Protein AF-A0A346YSG0-F1 (afdb_monomer_lite)

Foldseek 3Di:
DDWDWDADPVRDTQDTDPDDDDPCNVVVSVCPDPVNVVVVD

Structure (mmCIF, N/CA/C/O backbone):
data_AF-A0A346YSG0-F1
#
_entry.id   AF-A0A346YSG0-F1
#
loop_
_atom_site.group_PDB
_atom_site.id
_atom_site.type_symbol
_atom_site.label_atom_id
_atom_site.label_alt_id
_atom_site.label_comp_id
_atom_site.label_asym_id
_atom_site.label_entity_id
_atom_site.label_seq_id
_atom_site.pdbx_PDB_ins_code
_atom_site.Cartn_x
_atom_site.Cartn_y
_atom_site.Cartn_z
_atom_site.occupancy
_atom_site.B_iso_or_equiv
_atom_site.auth_seq_id
_atom_site.auth_comp_id
_atom_site.auth_asym_id
_atom_site.auth_atom_id
_atom_site.pdbx_PDB_model_num
ATOM 1 N N . MET A 1 1 ? 11.648 5.089 -17.132 1.00 76.81 1 MET A N 1
ATOM 2 C CA . MET A 1 1 ? 11.619 4.419 -15.816 1.00 76.81 1 MET A CA 1
ATOM 3 C C . MET A 1 1 ? 10.615 5.167 -14.963 1.00 76.81 1 MET A C 1
ATOM 5 O O . MET A 1 1 ? 10.662 6.391 -14.967 1.00 76.81 1 MET A O 1
ATOM 9 N N . ILE A 1 2 ? 9.670 4.470 -14.339 1.00 87.56 2 ILE A N 1
ATOM 10 C CA . ILE A 1 2 ? 8.677 5.096 -13.458 1.00 87.56 2 ILE A CA 1
ATOM 11 C C . ILE A 1 2 ? 9.103 4.916 -12.005 1.00 87.56 2 ILE A C 1
ATOM 13 O O . ILE A 1 2 ? 9.846 3.994 -11.687 1.00 87.56 2 ILE A O 1
ATOM 17 N N . HIS A 1 3 ? 8.647 5.808 -11.135 1.00 93.75 3 HIS A N 1
ATOM 18 C CA . HIS A 1 3 ? 8.851 5.709 -9.697 1.00 93.75 3 HIS A CA 1
ATOM 19 C C . HIS A 1 3 ? 7.516 5.985 -9.018 1.00 93.75 3 HIS A C 1
ATOM 21 O O . HIS A 1 3 ? 6.974 7.081 -9.147 1.00 93.75 3 HIS A O 1
ATOM 27 N N . ALA A 1 4 ? 6.992 4.992 -8.307 1.00 93.69 4 ALA A N 1
ATOM 28 C CA . ALA A 1 4 ? 5.742 5.100 -7.574 1.00 93.69 4 ALA A CA 1
ATOM 29 C C . ALA A 1 4 ? 5.997 4.915 -6.078 1.00 93.69 4 ALA A C 1
ATOM 31 O O . ALA A 1 4 ? 6.727 4.008 -5.664 1.00 93.69 4 ALA A O 1
ATOM 32 N N . VAL A 1 5 ? 5.381 5.776 -5.269 1.00 95.31 5 VAL A N 1
ATOM 33 C CA . VAL A 1 5 ? 5.391 5.677 -3.808 1.00 95.31 5 VAL A CA 1
ATOM 34 C C . VAL A 1 5 ? 3.965 5.843 -3.303 1.00 95.31 5 VAL A C 1
ATOM 36 O O . VAL A 1 5 ? 3.336 6.866 -3.561 1.00 95.31 5 VAL A O 1
ATOM 39 N N . LEU A 1 6 ? 3.468 4.851 -2.566 1.00 94.31 6 LEU A N 1
ATOM 40 C CA . LEU A 1 6 ? 2.221 4.963 -1.815 1.00 94.31 6 LEU A CA 1
ATOM 41 C C . LEU A 1 6 ? 2.555 5.371 -0.382 1.00 94.31 6 LEU A C 1
ATOM 43 O O . LEU A 1 6 ? 3.273 4.651 0.317 1.00 94.31 6 LEU A O 1
ATOM 47 N N . VAL A 1 7 ? 2.024 6.510 0.056 1.00 94.44 7 VAL A N 1
ATOM 48 C CA . VAL A 1 7 ? 2.228 7.049 1.406 1.00 94.44 7 VAL A CA 1
ATOM 49 C C . VAL A 1 7 ? 0.903 7.007 2.157 1.00 94.44 7 VAL A C 1
ATOM 51 O O . VAL A 1 7 ? -0.122 7.455 1.649 1.00 94.44 7 VAL A O 1
ATOM 54 N N . GLY A 1 8 ? 0.914 6.433 3.358 1.00 91.62 8 GLY A N 1
ATOM 55 C CA . GLY A 1 8 ? -0.252 6.401 4.233 1.00 91.62 8 GLY A CA 1
ATOM 56 C C . GLY A 1 8 ? -0.523 7.753 4.890 1.00 91.62 8 GLY A C 1
ATOM 57 O O . GLY A 1 8 ? 0.341 8.626 4.945 1.00 91.62 8 GLY A O 1
ATOM 58 N N . LYS A 1 9 ? -1.720 7.910 5.467 1.00 87.38 9 LYS A N 1
ATOM 59 C CA . LYS A 1 9 ? -2.089 9.096 6.264 1.00 87.38 9 LYS A CA 1
ATOM 60 C C . LYS A 1 9 ? -1.131 9.351 7.439 1.00 87.38 9 LYS A C 1
ATOM 62 O O . LYS A 1 9 ? -0.964 10.489 7.857 1.00 87.38 9 LYS A O 1
ATOM 67 N N . ASP A 1 10 ? -0.508 8.297 7.958 1.00 90.06 10 ASP A N 1
ATOM 68 C CA . ASP A 1 10 ? 0.514 8.336 9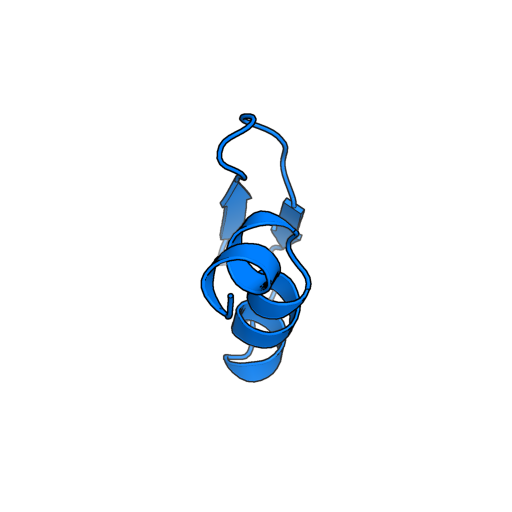.010 1.00 90.06 10 ASP A CA 1
ATOM 69 C C . ASP A 1 10 ? 1.890 8.825 8.519 1.00 90.06 10 ASP A C 1
ATOM 71 O O . ASP A 1 10 ? 2.830 8.902 9.304 1.00 90.06 10 ASP A O 1
ATOM 75 N N . GLY A 1 11 ? 2.032 9.128 7.224 1.00 92.81 11 GLY A N 1
ATOM 76 C CA . GLY A 1 11 ? 3.306 9.468 6.590 1.00 92.81 11 GLY A CA 1
ATOM 77 C C . GLY A 1 11 ? 4.192 8.252 6.300 1.00 92.81 11 GLY A C 1
ATOM 78 O O . GLY A 1 11 ? 5.274 8.401 5.735 1.00 92.81 11 GLY A O 1
ATOM 79 N N . GLY A 1 12 ? 3.750 7.039 6.647 1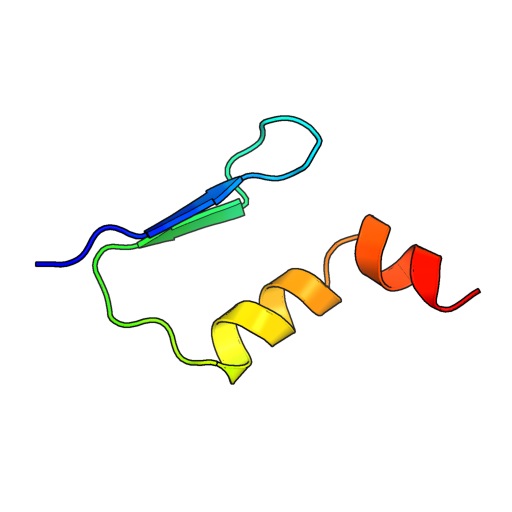.00 95.19 12 GLY A N 1
ATOM 80 C CA . GLY A 1 12 ? 4.501 5.812 6.412 1.00 95.19 12 GLY A CA 1
ATOM 81 C C . GLY A 1 12 ? 4.433 5.364 4.952 1.00 95.19 12 GLY A C 1
ATOM 82 O O . GLY A 1 12 ? 3.359 5.336 4.349 1.00 95.19 12 GLY A O 1
ATOM 83 N N . ILE A 1 13 ? 5.569 4.944 4.392 1.00 95.88 13 ILE A N 1
ATOM 84 C CA . ILE A 1 13 ? 5.636 4.358 3.045 1.00 95.88 13 ILE A CA 1
ATOM 85 C C . ILE A 1 13 ? 5.005 2.959 3.075 1.00 95.88 13 ILE A C 1
ATOM 87 O O . ILE A 1 13 ? 5.426 2.104 3.851 1.00 95.88 13 ILE A O 1
ATOM 91 N N . LYS A 1 14 ? 3.995 2.725 2.231 1.00 94.19 14 LYS A N 1
ATOM 92 C CA . LYS A 1 14 ? 3.274 1.442 2.107 1.00 94.19 14 LYS A CA 1
ATOM 93 C C . LYS A 1 14 ? 3.704 0.643 0.878 1.00 94.19 14 LYS A C 1
ATOM 95 O O . LYS A 1 14 ? 3.636 -0.579 0.886 1.00 94.19 14 LYS A O 1
ATOM 100 N N . LEU A 1 15 ? 4.172 1.337 -0.158 1.00 94.81 15 LEU A N 1
ATOM 101 C CA . LEU A 1 15 ? 4.750 0.751 -1.363 1.00 94.81 15 LEU A CA 1
ATOM 102 C C . LEU A 1 15 ? 5.781 1.715 -1.942 1.00 94.81 15 LEU A C 1
ATOM 104 O O . LEU A 1 15 ? 5.546 2.922 -1.981 1.00 94.81 15 LEU A O 1
ATOM 108 N N . LYS A 1 16 ? 6.895 1.176 -2.430 1.00 95.88 16 LYS A N 1
ATOM 109 C CA . LYS A 1 16 ? 7.849 1.887 -3.279 1.00 95.88 16 LYS A CA 1
ATOM 110 C C . LYS A 1 16 ? 8.280 0.937 -4.385 1.00 95.88 16 LYS A C 1
ATOM 112 O O . LYS A 1 16 ? 8.804 -0.129 -4.081 1.00 95.88 16 LYS A O 1
ATOM 117 N N . THR A 1 17 ? 8.049 1.303 -5.640 1.00 94.88 17 THR A N 1
ATOM 118 C CA . THR A 1 17 ? 8.399 0.454 -6.785 1.00 94.88 17 THR A CA 1
ATOM 119 C C . THR A 1 17 ? 8.835 1.281 -7.991 1.00 94.88 17 THR A C 1
ATOM 121 O O . THR A 1 17 ? 8.461 2.449 -8.133 1.00 94.88 17 THR A O 1
ATOM 124 N N . THR A 1 18 ? 9.660 0.668 -8.835 1.00 96.31 18 THR A N 1
ATOM 125 C CA . THR A 1 18 ? 10.039 1.171 -10.162 1.00 96.31 18 THR A CA 1
ATOM 126 C C . THR A 1 18 ? 9.354 0.422 -11.302 1.00 96.31 18 THR A C 1
ATOM 128 O O . THR A 1 18 ? 9.526 0.783 -12.469 1.00 96.31 18 THR A O 1
ATOM 131 N N . ASP A 1 19 ? 8.580 -0.605 -10.959 1.00 93.44 19 ASP A N 1
ATOM 132 C CA 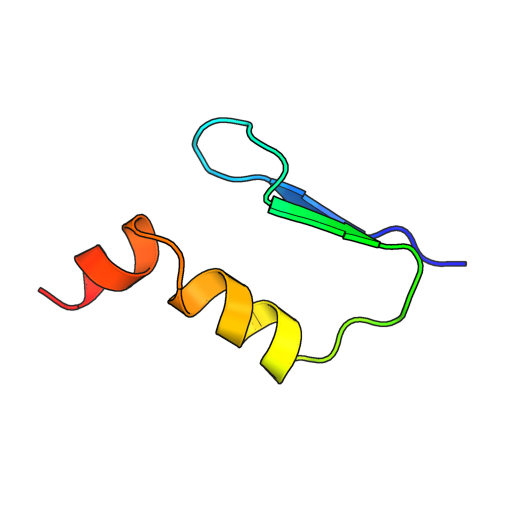. ASP A 1 19 ? 7.845 -1.447 -11.893 1.00 93.44 19 ASP A CA 1
ATOM 133 C C . ASP A 1 19 ? 6.442 -0.890 -12.146 1.00 93.44 19 ASP A C 1
ATOM 135 O O . ASP A 1 19 ? 5.897 -0.118 -11.348 1.00 93.44 19 ASP A O 1
ATOM 139 N N . VAL A 1 20 ? 5.846 -1.291 -13.272 1.00 90.81 20 VAL A N 1
ATOM 140 C CA . VAL A 1 20 ? 4.446 -0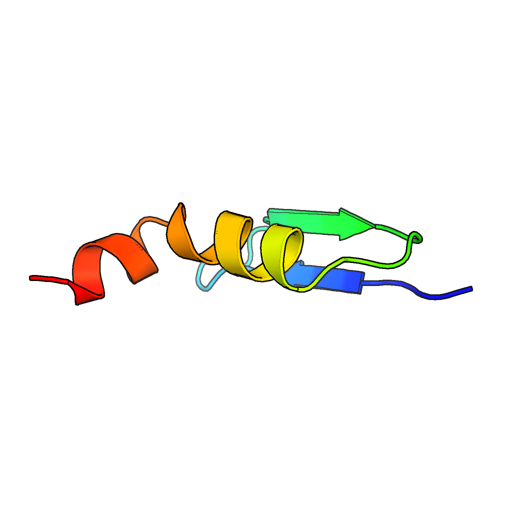.975 -13.581 1.00 90.81 20 VAL A CA 1
ATOM 141 C C . VAL A 1 20 ? 3.554 -1.661 -12.559 1.00 90.81 20 VAL A C 1
ATOM 143 O O . VAL A 1 20 ? 3.610 -2.876 -12.394 1.00 90.81 20 VAL A O 1
ATOM 146 N N . LEU A 1 21 ? 2.732 -0.865 -11.879 1.00 91.31 21 LEU A N 1
ATOM 147 C CA . LEU A 1 21 ? 1.791 -1.352 -10.884 1.00 91.31 21 LEU A CA 1
ATOM 148 C C . LEU A 1 21 ? 0.432 -1.595 -11.542 1.00 91.31 21 LEU A C 1
ATOM 150 O O . LEU A 1 21 ? -0.135 -0.680 -12.142 1.00 91.31 21 LEU A O 1
ATOM 154 N N . GL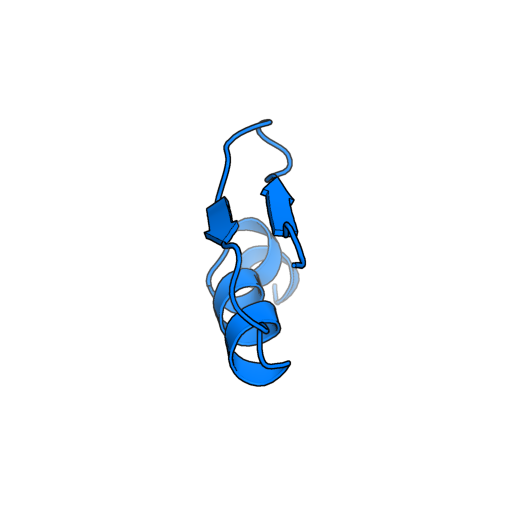Y A 1 22 ? -0.081 -2.818 -11.427 1.00 93.06 22 GLY A N 1
A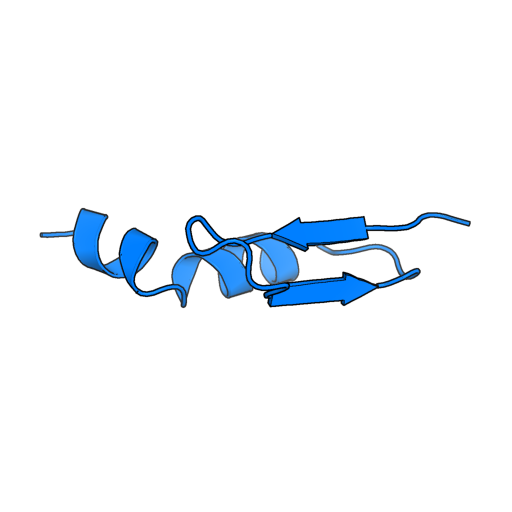TOM 155 C CA . GLY A 1 22 ? -1.421 -3.154 -11.890 1.00 93.06 22 GLY A CA 1
ATOM 156 C C . GLY A 1 22 ? -2.504 -2.544 -11.001 1.00 93.06 22 GLY A C 1
ATOM 157 O O . GLY A 1 22 ? -2.303 -2.327 -9.804 1.00 93.06 22 GLY A O 1
ATOM 158 N N . GLU A 1 23 ? -3.682 -2.305 -11.576 1.00 94.19 23 GLU A N 1
ATOM 159 C CA . GLU A 1 23 ? -4.842 -1.773 -10.849 1.00 94.19 23 GLU A CA 1
ATOM 160 C C . GLU A 1 23 ? -5.215 -2.662 -9.656 1.00 94.19 23 GLU A C 1
ATOM 162 O O . GLU A 1 23 ? -5.371 -2.175 -8.537 1.00 94.19 23 GLU A O 1
ATOM 167 N N . SER A 1 24 ? -5.291 -3.977 -9.868 1.00 94.38 24 SER A N 1
ATOM 168 C CA . SER A 1 24 ? -5.608 -4.962 -8.829 1.00 94.38 24 SER A CA 1
ATOM 169 C C . SER A 1 24 ? -4.575 -4.995 -7.704 1.00 94.38 24 SER A C 1
ATOM 171 O O . SER A 1 24 ? -4.951 -5.169 -6.545 1.00 94.38 24 SER A O 1
ATOM 173 N N . ASP A 1 25 ? -3.295 -4.788 -8.013 1.00 91.81 25 ASP A N 1
ATOM 174 C CA . ASP A 1 25 ? -2.235 -4.748 -7.003 1.00 91.81 25 ASP A CA 1
ATOM 175 C C . ASP A 1 25 ? -2.334 -3.476 -6.157 1.00 91.81 25 ASP A C 1
ATOM 177 O O . ASP A 1 25 ? -2.245 -3.532 -4.928 1.00 91.81 25 ASP A O 1
ATOM 181 N N . LEU A 1 26 ? -2.580 -2.331 -6.803 1.00 92.88 26 LEU A N 1
ATOM 182 C CA . LEU A 1 26 ? -2.743 -1.050 -6.122 1.00 92.88 26 LEU A CA 1
ATOM 183 C C . LEU A 1 26 ? -3.990 -1.038 -5.233 1.00 92.88 26 LEU A C 1
ATOM 185 O O . LEU A 1 26 ? -3.901 -0.747 -4.039 1.00 92.88 26 LEU A O 1
ATOM 189 N N . PHE A 1 27 ? -5.154 -1.362 -5.796 1.00 93.75 27 PHE A N 1
ATOM 190 C CA . PHE A 1 27 ? -6.410 -1.332 -5.051 1.00 93.75 27 PHE A CA 1
ATOM 191 C C . PHE A 1 27 ? -6.489 -2.460 -4.026 1.00 93.75 27 PHE A C 1
ATOM 193 O O . PHE A 1 27 ? -6.935 -2.219 -2.908 1.00 93.75 27 PHE A O 1
ATOM 200 N N . GLY A 1 28 ? -5.956 -3.646 -4.332 1.00 94.38 28 GLY A N 1
ATOM 201 C CA . GLY A 1 28 ? -5.848 -4.739 -3.368 1.00 94.38 28 GLY A CA 1
ATOM 202 C C . GLY A 1 28 ? -4.960 -4.388 -2.170 1.00 94.38 28 GLY A C 1
ATOM 203 O O . GLY A 1 28 ? -5.262 -4.785 -1.043 1.00 94.38 28 GLY A O 1
ATOM 204 N N . LEU A 1 29 ? -3.891 -3.611 -2.379 1.00 93.50 29 LEU A N 1
ATOM 205 C CA . LEU A 1 29 ? -3.075 -3.073 -1.290 1.00 93.50 29 LEU A CA 1
ATOM 206 C C . LEU A 1 29 ? -3.860 -2.059 -0.444 1.00 93.50 29 LEU A C 1
ATOM 208 O O . LEU A 1 29 ? -3.854 -2.169 0.782 1.00 93.50 29 LEU A O 1
ATOM 212 N N . ILE A 1 30 ? -4.551 -1.107 -1.080 1.00 93.44 30 ILE A N 1
ATOM 213 C CA . ILE A 1 30 ? -5.357 -0.083 -0.392 1.00 93.44 30 ILE A CA 1
ATOM 214 C C . ILE A 1 30 ? -6.503 -0.721 0.403 1.00 93.44 30 ILE A C 1
ATOM 216 O O . ILE A 1 30 ? -6.733 -0.351 1.551 1.00 93.44 30 ILE A O 1
ATOM 220 N N . ASP A 1 31 ? -7.182 -1.723 -0.153 1.00 94.25 31 ASP A N 1
ATOM 221 C CA . ASP A 1 31 ? -8.307 -2.413 0.489 1.00 94.25 31 ASP A CA 1
ATOM 222 C C . ASP A 1 31 ? -7.913 -3.202 1.744 1.00 94.25 31 ASP A C 1
ATOM 224 O O . ASP A 1 31 ? -8.749 -3.443 2.618 1.00 94.25 31 ASP A O 1
ATOM 228 N N . ARG A 1 32 ? -6.636 -3.574 1.872 1.00 91.00 32 ARG A N 1
ATOM 229 C CA . ARG A 1 32 ? -6.081 -4.185 3.090 1.00 91.00 32 ARG A CA 1
ATOM 230 C C . ARG A 1 32 ? -5.696 -3.154 4.151 1.00 91.00 32 ARG A C 1
ATOM 232 O O . ARG A 1 32 ? -5.343 -3.544 5.262 1.00 91.00 32 ARG A O 1
ATOM 239 N N . MET A 1 33 ? -5.723 -1.857 3.839 1.00 91.12 33 MET A N 1
ATOM 240 C CA . MET A 1 33 ? -5.353 -0.825 4.802 1.00 91.12 33 MET A CA 1
ATOM 241 C C . MET A 1 33 ? -6.460 -0.635 5.852 1.00 91.12 33 MET A C 1
ATOM 243 O O . MET A 1 33 ? -7.633 -0.543 5.484 1.00 91.12 33 MET A O 1
ATOM 247 N N . PRO A 1 34 ? -6.111 -0.468 7.146 1.00 88.62 34 PRO A N 1
ATOM 248 C CA . PRO A 1 34 ? -7.097 -0.356 8.224 1.00 88.62 34 PRO A CA 1
ATOM 249 C C . PRO A 1 34 ? -8.124 0.760 8.011 1.00 88.62 34 PRO A C 1
ATOM 251 O O . PRO A 1 34 ? -9.306 0.580 8.272 1.00 88.62 34 PRO A O 1
ATOM 254 N N . MET A 1 35 ? -7.696 1.906 7.469 1.00 87.81 35 MET A N 1
ATOM 255 C CA . MET A 1 35 ? -8.614 3.008 7.165 1.00 87.81 35 MET A CA 1
ATOM 256 C C . MET A 1 35 ? -9.706 2.609 6.163 1.00 87.81 35 MET A C 1
ATOM 258 O O . MET A 1 35 ? -10.866 2.930 6.380 1.00 87.81 35 MET A O 1
ATOM 262 N N . ARG A 1 36 ? -9.348 1.862 5.112 1.00 91.25 36 ARG A N 1
ATOM 263 C CA . ARG A 1 36 ? -10.264 1.435 4.050 1.00 91.25 36 ARG A CA 1
ATOM 264 C C . ARG A 1 36 ? -11.215 0.344 4.530 1.00 91.25 36 ARG A C 1
ATOM 266 O O . ARG A 1 36 ? -12.356 0.271 4.089 1.00 91.25 36 ARG A O 1
ATOM 273 N N . GLN A 1 37 ? -10.759 -0.493 5.456 1.00 90.06 37 GLN A N 1
ATOM 274 C CA . GLN A 1 37 ? -11.605 -1.480 6.123 1.00 90.06 37 GLN A CA 1
ATOM 275 C C . GLN A 1 37 ? -12.626 -0.808 7.052 1.00 90.06 37 GLN A C 1
ATOM 277 O O . GLN A 1 37 ? -13.782 -1.221 7.073 1.00 90.06 37 GLN A O 1
ATOM 282 N N . ASN A 1 38 ? -12.231 0.265 7.743 1.00 89.62 38 ASN A N 1
ATOM 283 C CA . ASN A 1 38 ? -13.101 1.015 8.652 1.00 89.62 38 ASN A CA 1
ATOM 284 C C . ASN A 1 38 ? -14.179 1.855 7.938 1.00 89.62 38 ASN A C 1
ATOM 286 O O . ASN A 1 38 ? -15.154 2.234 8.576 1.00 89.62 38 ASN A O 1
ATOM 290 N N . GLU A 1 39 ? -14.039 2.135 6.637 1.00 87.94 39 GLU A N 1
ATOM 291 C CA . GLU A 1 39 ? -15.082 2.793 5.823 1.00 87.94 39 GLU A CA 1
ATOM 292 C C . GLU A 1 39 ? -16.299 1.894 5.556 1.00 87.94 39 GLU A C 1
ATOM 294 O O . GLU A 1 39 ? -17.345 2.388 5.149 1.00 87.94 39 GLU A O 1
ATOM 299 N N . LYS A 1 40 ? -16.169 0.574 5.744 1.00 75.38 40 LYS A N 1
ATOM 300 C CA . LYS A 1 40 ? -17.233 -0.405 5.464 1.00 75.38 40 LYS A CA 1
ATOM 301 C C . LYS A 1 40 ? -18.195 -0.624 6.645 1.00 75.38 40 LYS A C 1
ATOM 303 O O . LYS A 1 40 ? -18.975 -1.574 6.594 1.00 75.38 40 LYS A O 1
ATOM 308 N N . SER A 1 41 ? -18.103 0.198 7.695 1.00 54.78 41 SER A N 1
ATOM 309 C CA . SER A 1 41 ? -18.922 0.115 8.914 1.00 54.78 41 SER A CA 1
ATOM 310 C C . SER A 1 41 ? -20.087 1.094 8.922 1.00 54.78 41 SER A C 1
ATOM 312 O O . SER A 1 41 ? -19.993 2.151 8.265 1.00 54.78 41 SER A O 1
#

Radius of gyration: 11.37 Å; chains: 1; bounding box: 30×14×25 Å

pLDDT: mean 90.82, std 7.12, range [54.78, 96.31]

Secondary structure (DSSP, 8-state):
---EEEE-TTS-EEEEESSPPPHHHHHHHHHTSHHHHHTT-

Sequence (41 aa):
MIHAVLVGKDGGIKLKTTDVLGESDLFGLIDRMPMRQNEKS